Protein AF-A0A7X7RRF5-F1 (afdb_monomer_lite)

Structure (mmCIF, N/CA/C/O backbone):
data_AF-A0A7X7RRF5-F1
#
_entry.id   AF-A0A7X7RRF5-F1
#
loop_
_atom_site.group_PDB
_atom_site.id
_atom_site.type_symbol
_atom_site.label_atom_id
_atom_site.label_alt_id
_atom_site.label_comp_id
_atom_site.label_asym_id
_atom_site.label_entity_id
_atom_site.label_seq_id
_atom_site.pdbx_PDB_ins_code
_atom_site.Cartn_x
_atom_site.Cartn_y
_atom_site.Cartn_z
_atom_site.occupancy
_atom_site.B_iso_or_equiv
_atom_site.auth_seq_id
_atom_site.auth_comp_id
_atom_site.auth_asym_id
_atom_site.auth_atom_id
_atom_site.pdbx_PDB_model_num
ATOM 1 N N . ASN A 1 1 ? 12.074 1.317 -49.245 1.00 27.61 1 ASN A N 1
ATOM 2 C CA . ASN A 1 1 ? 12.654 0.326 -48.313 1.00 27.61 1 ASN A CA 1
ATOM 3 C C . ASN A 1 1 ? 13.442 1.016 -47.214 1.00 27.61 1 ASN A C 1
ATOM 5 O O . ASN A 1 1 ? 14.610 1.306 -47.450 1.00 27.61 1 ASN A O 1
ATOM 9 N N . PRO A 1 2 ? 12.871 1.308 -46.033 1.00 38.31 2 PRO A N 1
ATOM 10 C CA . PRO A 1 2 ? 13.704 1.522 -44.867 1.00 38.31 2 PRO A CA 1
ATOM 11 C C . PRO A 1 2 ? 14.100 0.146 -44.324 1.00 38.31 2 PRO A C 1
ATOM 13 O O . PRO A 1 2 ? 13.262 -0.683 -43.980 1.00 38.31 2 PRO A O 1
ATOM 16 N N . SER A 1 3 ? 15.403 -0.103 -44.343 1.00 39.09 3 SER A N 1
ATOM 17 C CA . SER A 1 3 ? 16.082 -1.220 -43.699 1.00 39.09 3 SER A CA 1
ATOM 18 C C . SER A 1 3 ? 15.651 -1.307 -42.239 1.00 39.09 3 SER A C 1
ATOM 20 O O . SER A 1 3 ? 15.954 -0.411 -41.450 1.00 39.09 3 SER A O 1
ATOM 22 N N . SER A 1 4 ? 14.925 -2.372 -41.904 1.00 40.84 4 SER A N 1
ATOM 23 C CA . SER A 1 4 ? 14.550 -2.724 -40.541 1.00 40.84 4 SER A CA 1
ATOM 24 C C . SER A 1 4 ? 15.818 -2.842 -39.697 1.00 40.84 4 SER A C 1
ATOM 26 O O . SER A 1 4 ? 16.556 -3.821 -39.813 1.00 40.84 4 SER A O 1
ATOM 28 N N . GLY A 1 5 ? 16.097 -1.830 -38.875 1.00 38.72 5 GLY A N 1
ATOM 29 C CA . GLY A 1 5 ? 17.085 -1.949 -37.813 1.00 38.72 5 GLY A CA 1
ATOM 30 C C . GLY A 1 5 ? 16.618 -3.063 -36.887 1.00 38.72 5 GLY A C 1
ATOM 31 O O . GLY A 1 5 ? 15.578 -2.935 -36.244 1.00 38.72 5 GLY A O 1
ATOM 32 N N . ALA A 1 6 ? 17.324 -4.190 -36.889 1.00 37.19 6 ALA A N 1
ATOM 33 C CA . ALA A 1 6 ? 17.015 -5.296 -36.003 1.00 37.19 6 ALA A CA 1
ATOM 34 C C . ALA A 1 6 ? 17.229 -4.823 -34.559 1.00 37.19 6 ALA A C 1
ATOM 36 O O . ALA A 1 6 ? 18.358 -4.593 -34.127 1.00 37.19 6 ALA A O 1
ATOM 37 N N . VAL A 1 7 ? 16.136 -4.647 -33.817 1.00 43.72 7 VAL A N 1
ATOM 38 C CA . VAL A 1 7 ? 16.193 -4.444 -32.370 1.00 43.72 7 VAL A CA 1
ATOM 39 C C . VAL A 1 7 ? 16.495 -5.806 -31.758 1.00 43.72 7 VAL A C 1
ATOM 41 O O . VAL A 1 7 ? 15.600 -6.615 -31.517 1.00 43.72 7 VAL A O 1
ATOM 44 N N . THR A 1 8 ? 17.778 -6.098 -31.562 1.00 38.75 8 THR A N 1
ATOM 45 C CA . THR A 1 8 ? 18.213 -7.315 -30.876 1.00 38.75 8 THR A CA 1
ATOM 46 C C . THR A 1 8 ? 17.859 -7.192 -29.396 1.00 38.75 8 THR A C 1
ATOM 48 O O . THR A 1 8 ? 18.604 -6.615 -28.604 1.00 38.75 8 THR A O 1
ATOM 51 N N . VAL A 1 9 ? 16.704 -7.731 -29.005 1.00 39.72 9 VAL A N 1
ATOM 52 C CA . VAL A 1 9 ? 16.325 -7.876 -27.596 1.00 39.72 9 VAL A CA 1
ATOM 53 C C . VAL A 1 9 ? 17.120 -9.046 -27.018 1.00 39.72 9 VAL A C 1
ATOM 55 O O . VAL A 1 9 ? 16.666 -10.189 -27.003 1.00 39.72 9 VAL A O 1
ATOM 58 N N . SER A 1 10 ? 18.343 -8.782 -26.557 1.00 42.75 10 SER A N 1
ATOM 59 C CA . SER A 1 10 ? 19.063 -9.742 -25.723 1.00 42.75 10 SER A CA 1
ATOM 60 C C . SER A 1 10 ? 18.315 -9.881 -24.394 1.00 42.75 10 SER A C 1
ATOM 62 O O . SER A 1 10 ? 18.179 -8.907 -23.645 1.00 42.75 10 SER A O 1
ATOM 64 N N . ARG A 1 11 ? 17.797 -11.087 -24.115 1.00 41.38 11 ARG A N 1
ATOM 65 C CA . ARG A 1 11 ? 17.251 -11.491 -22.806 1.00 41.38 11 ARG A CA 1
ATOM 66 C C . ARG A 1 11 ? 18.398 -11.608 -21.804 1.00 41.38 11 ARG A C 1
ATOM 68 O O . ARG A 1 11 ? 18.775 -12.698 -21.396 1.00 41.38 11 ARG A O 1
ATOM 75 N N . ASP A 1 12 ? 18.982 -10.471 -21.465 1.00 46.06 12 ASP A N 1
ATOM 76 C CA . ASP A 1 12 ? 19.871 -10.360 -20.324 1.00 46.06 12 ASP A CA 1
ATOM 77 C C . ASP A 1 12 ? 19.009 -9.979 -19.119 1.00 46.06 12 ASP A C 1
ATOM 79 O O . ASP A 1 12 ? 18.375 -8.925 -19.110 1.00 46.06 12 ASP A O 1
ATOM 83 N N . LEU A 1 13 ? 18.918 -10.893 -18.154 1.00 45.91 13 LEU A N 1
ATOM 84 C CA . LEU A 1 13 ? 18.125 -10.757 -16.928 1.00 45.91 13 LEU A CA 1
ATOM 85 C C . LEU A 1 13 ? 18.859 -9.920 -15.859 1.00 45.91 13 LEU A C 1
ATOM 87 O O . LEU A 1 13 ? 18.431 -9.891 -14.703 1.00 45.91 13 LEU A O 1
ATOM 91 N N . SER A 1 14 ? 19.965 -9.263 -16.227 1.00 46.47 14 SER A N 1
ATOM 92 C CA . SER A 1 14 ? 20.742 -8.384 -15.357 1.00 46.47 14 SER A CA 1
ATOM 93 C C . SER A 1 14 ? 20.150 -6.973 -15.341 1.00 46.47 14 SER A C 1
ATOM 95 O O . SER A 1 14 ? 20.213 -6.227 -16.318 1.00 46.47 14 SER A O 1
ATOM 97 N N . TYR A 1 15 ? 19.526 -6.622 -14.220 1.00 52.62 15 TYR A N 1
ATOM 98 C CA . TYR A 1 15 ? 18.907 -5.321 -14.005 1.00 52.62 15 TYR A CA 1
ATOM 99 C C . TYR A 1 15 ? 19.766 -4.424 -13.099 1.00 52.62 15 TYR A C 1
ATOM 101 O O . TYR A 1 15 ? 20.337 -4.917 -12.123 1.00 52.62 15 TYR A O 1
ATOM 109 N N . PRO A 1 16 ? 19.778 -3.098 -13.333 1.00 50.16 16 PRO A N 1
ATOM 110 C CA . PRO A 1 16 ? 19.082 -2.400 -14.412 1.00 50.16 16 PRO A CA 1
ATOM 111 C C . PRO A 1 16 ? 19.864 -2.471 -15.724 1.00 50.16 16 PRO A C 1
ATOM 113 O O . PRO A 1 16 ? 21.093 -2.469 -15.727 1.00 50.16 16 PRO A O 1
ATOM 116 N N . LYS A 1 17 ? 19.134 -2.478 -16.839 1.00 53.78 17 LYS A N 1
ATOM 117 C CA . LYS A 1 17 ? 19.729 -2.388 -18.171 1.00 53.78 17 LYS A CA 1
ATOM 118 C C . LYS A 1 17 ? 19.605 -0.947 -18.646 1.00 53.78 17 LYS A C 1
ATOM 120 O O . LYS A 1 17 ? 18.493 -0.461 -18.851 1.00 53.78 17 LYS A O 1
ATOM 125 N N . GLU A 1 18 ? 20.734 -0.263 -18.775 1.00 54.16 18 GLU A N 1
ATOM 126 C CA . GLU A 1 18 ? 20.802 1.032 -19.448 1.00 54.16 18 GLU A CA 1
ATOM 127 C C . GLU A 1 18 ? 20.870 0.770 -20.954 1.00 54.16 18 GLU A C 1
ATOM 129 O O . GLU A 1 18 ? 21.814 0.165 -21.460 1.00 54.16 18 GLU A O 1
ATOM 134 N N . LEU A 1 19 ? 19.824 1.160 -21.676 1.00 49.00 19 LEU A N 1
ATOM 135 C CA . LEU A 1 19 ? 19.807 1.149 -23.132 1.00 49.00 19 LEU A CA 1
ATOM 136 C C . LEU A 1 19 ? 20.097 2.556 -23.624 1.00 49.00 19 LEU A C 1
ATOM 138 O O . LEU A 1 19 ? 19.324 3.476 -23.373 1.00 49.00 19 LEU A O 1
ATOM 142 N N . THR A 1 20 ? 21.181 2.717 -24.369 1.00 50.81 20 THR A N 1
ATOM 143 C CA . THR A 1 20 ? 21.430 3.945 -25.120 1.00 50.81 20 THR A CA 1
ATOM 144 C C . THR A 1 20 ? 20.816 3.789 -26.505 1.00 50.81 20 THR A C 1
ATOM 146 O O . THR A 1 20 ? 21.308 3.024 -27.335 1.00 50.81 20 THR A O 1
ATOM 149 N N . VAL A 1 21 ? 19.715 4.493 -26.762 1.00 53.12 21 VAL A N 1
ATOM 150 C CA . VAL A 1 21 ? 19.130 4.571 -28.104 1.00 53.12 21 VAL A CA 1
ATOM 151 C C . VAL A 1 21 ? 19.877 5.654 -28.868 1.00 53.12 21 VAL A C 1
ATOM 153 O O . VAL A 1 21 ? 19.806 6.819 -28.486 1.00 53.12 21 VAL A O 1
ATOM 156 N N . VAL A 1 22 ? 20.589 5.267 -29.929 1.00 56.41 22 VAL A N 1
ATOM 157 C CA . VAL A 1 22 ? 21.325 6.190 -30.800 1.00 56.41 22 VAL A CA 1
ATOM 158 C C . VAL A 1 22 ? 20.561 6.356 -32.108 1.00 56.41 22 VAL A C 1
ATOM 160 O O . VAL A 1 22 ? 20.430 5.410 -32.884 1.00 56.41 22 VAL A O 1
ATOM 163 N N . ALA A 1 23 ? 20.065 7.562 -32.366 1.00 49.69 23 ALA A N 1
ATOM 164 C CA . ALA A 1 23 ? 19.495 7.935 -33.654 1.00 49.69 23 ALA A CA 1
ATOM 165 C C . ALA A 1 23 ? 20.522 8.756 -34.444 1.00 49.69 23 ALA A C 1
ATOM 167 O O . ALA A 1 23 ? 21.106 9.702 -33.913 1.00 49.69 23 ALA A O 1
ATOM 168 N N . SER A 1 24 ? 20.736 8.400 -35.712 1.00 53.25 24 SER A N 1
ATOM 169 C CA . SER A 1 24 ? 21.594 9.150 -36.637 1.00 53.25 24 SER A CA 1
ATOM 170 C C . SER A 1 24 ? 20.837 9.500 -37.917 1.00 53.25 24 SER A C 1
ATOM 172 O O . SER A 1 24 ? 20.019 8.719 -38.411 1.00 53.25 24 SER A O 1
ATOM 174 N N . VAL A 1 25 ? 21.090 10.697 -38.448 1.00 61.41 25 VAL A N 1
ATOM 175 C CA . VAL A 1 25 ? 20.474 11.194 -39.686 1.00 61.41 25 VAL A CA 1
ATOM 176 C C . VAL A 1 25 ? 21.395 10.894 -40.872 1.00 61.41 25 VAL A C 1
ATOM 178 O O . VAL A 1 25 ? 22.592 11.157 -40.822 1.00 61.41 25 VAL A O 1
ATOM 181 N N . ARG A 1 26 ? 20.839 10.377 -41.978 1.00 61.66 26 ARG A N 1
ATOM 182 C CA . ARG A 1 26 ? 21.586 9.875 -43.156 1.00 61.66 26 ARG A CA 1
ATOM 183 C C . ARG A 1 26 ? 22.436 10.929 -43.893 1.00 61.66 26 ARG A C 1
ATOM 185 O O . ARG A 1 26 ? 23.201 10.570 -44.783 1.00 61.66 26 ARG A O 1
ATOM 192 N N . SER A 1 27 ? 22.289 12.214 -43.566 1.00 56.22 27 SER A N 1
ATOM 193 C CA . SER A 1 27 ? 22.939 13.330 -44.271 1.00 56.22 27 SER A CA 1
ATOM 194 C C . SER A 1 27 ? 23.354 14.481 -43.341 1.00 56.22 27 SER A C 1
ATOM 196 O O . SER A 1 27 ? 23.344 15.635 -43.756 1.00 56.22 27 SER A O 1
ATOM 198 N N . GLY A 1 28 ? 23.704 14.198 -42.080 1.00 52.38 28 GLY A N 1
ATOM 199 C CA . GLY A 1 28 ? 24.209 15.222 -41.158 1.00 52.38 28 GLY A CA 1
ATOM 200 C C . GLY A 1 28 ? 24.738 14.663 -39.835 1.00 52.38 28 GLY A C 1
ATOM 201 O O . GLY A 1 28 ? 24.281 13.627 -39.363 1.00 52.38 28 GLY A O 1
ATOM 202 N N . THR A 1 29 ? 25.683 15.385 -39.227 1.00 54.56 29 THR A N 1
ATOM 203 C CA . THR A 1 29 ? 26.453 15.059 -38.003 1.00 54.56 29 THR A CA 1
ATOM 204 C C . THR A 1 29 ? 25.630 15.075 -36.701 1.00 54.56 29 THR A C 1
ATOM 206 O O . THR A 1 29 ? 26.180 15.243 -35.617 1.00 54.56 29 THR A O 1
ATOM 209 N N . ALA A 1 30 ? 24.303 14.953 -36.773 1.00 45.09 30 ALA A N 1
ATOM 210 C CA . ALA A 1 30 ? 23.444 14.951 -35.596 1.00 45.09 30 ALA A CA 1
ATOM 211 C C . ALA A 1 30 ? 23.242 13.512 -35.107 1.00 45.09 30 ALA A C 1
ATOM 213 O O . ALA A 1 30 ? 22.562 12.708 -35.751 1.00 45.09 30 ALA A O 1
ATOM 214 N N . VAL A 1 31 ? 23.848 13.209 -33.961 1.00 58.22 31 VAL A N 1
ATOM 215 C CA . VAL A 1 31 ? 23.650 11.969 -33.210 1.00 58.22 31 VAL A CA 1
ATOM 216 C C . VAL A 1 31 ? 22.903 12.332 -31.932 1.00 58.22 31 VAL A C 1
ATOM 218 O O . VAL A 1 31 ? 23.392 13.134 -31.141 1.00 58.22 31 VAL A O 1
ATOM 221 N N . ILE A 1 32 ? 21.710 11.769 -31.743 1.00 53.31 32 ILE A N 1
ATOM 222 C CA . ILE A 1 32 ? 20.959 11.888 -30.488 1.00 53.31 32 ILE A CA 1
ATOM 223 C C . ILE A 1 32 ? 21.083 10.562 -29.750 1.00 53.31 32 ILE A C 1
ATOM 225 O O . ILE A 1 32 ? 20.776 9.511 -30.315 1.00 53.31 32 ILE A O 1
ATOM 229 N N . S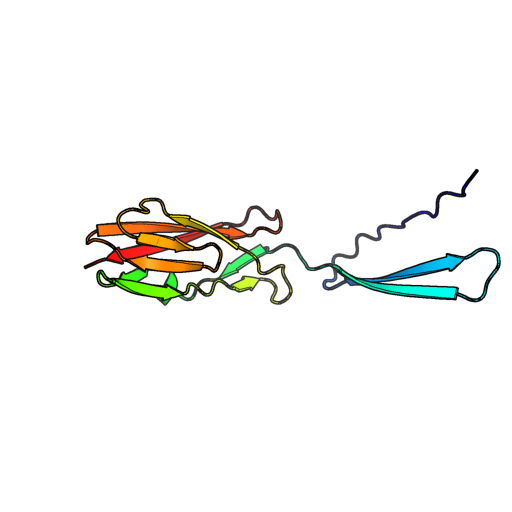ER A 1 33 ? 21.504 10.633 -28.490 1.00 53.88 33 SER A N 1
ATOM 230 C CA . SER A 1 33 ? 21.570 9.499 -27.573 1.00 53.88 33 SER A CA 1
ATOM 231 C C . SER A 1 33 ? 20.593 9.729 -26.427 1.00 53.88 33 SER A C 1
ATOM 233 O O . SER A 1 33 ? 20.709 10.727 -25.718 1.00 53.88 33 SER A O 1
ATOM 235 N N . GLN A 1 34 ? 19.650 8.810 -26.228 1.00 47.28 34 GLN A N 1
ATOM 236 C CA . GLN A 1 34 ? 18.766 8.809 -25.061 1.00 47.28 34 GLN A CA 1
ATOM 237 C C . GLN A 1 34 ? 19.075 7.587 -24.201 1.00 47.28 34 GLN A C 1
ATOM 239 O O . GLN A 1 34 ? 19.046 6.457 -24.692 1.00 47.28 34 GLN A O 1
ATOM 244 N N . ASN A 1 35 ? 19.336 7.814 -22.914 1.00 52.25 35 ASN A N 1
ATOM 245 C CA . ASN A 1 35 ? 19.430 6.737 -21.936 1.00 52.25 35 ASN A CA 1
ATOM 246 C C . ASN A 1 35 ? 18.016 6.320 -21.532 1.00 52.25 35 ASN A C 1
ATOM 248 O O . ASN A 1 35 ? 17.214 7.151 -21.098 1.00 52.25 35 ASN A O 1
ATOM 252 N N . VAL A 1 36 ? 17.721 5.036 -21.698 1.00 55.94 36 VAL A N 1
ATOM 253 C CA . VAL A 1 36 ? 16.480 4.387 -21.288 1.00 55.94 36 VAL A CA 1
ATOM 254 C C . VAL A 1 36 ? 16.829 3.386 -20.196 1.00 55.94 36 VAL A C 1
ATOM 256 O O . VAL A 1 36 ? 17.606 2.458 -20.415 1.00 55.94 36 VAL A O 1
ATOM 259 N N . LEU A 1 37 ? 16.264 3.583 -19.008 1.00 59.47 37 LEU A N 1
ATOM 260 C CA . LEU A 1 37 ? 16.418 2.672 -17.878 1.00 59.47 37 LEU A CA 1
ATOM 261 C C . LEU A 1 37 ? 15.326 1.608 -17.942 1.00 59.47 37 LEU A C 1
ATOM 263 O O . LEU A 1 37 ? 14.142 1.930 -17.861 1.00 59.47 37 LEU A O 1
ATOM 267 N N . ILE A 1 38 ? 15.717 0.339 -18.060 1.00 63.19 38 ILE A N 1
ATOM 268 C CA . ILE A 1 38 ? 14.795 -0.776 -17.845 1.00 63.19 38 ILE A CA 1
ATOM 269 C C . ILE A 1 38 ? 14.950 -1.261 -16.405 1.00 63.19 38 ILE A C 1
ATOM 271 O O . ILE A 1 38 ? 16.004 -1.777 -16.018 1.00 63.19 38 ILE A O 1
ATOM 275 N N . CYS A 1 39 ? 13.878 -1.114 -15.627 1.00 61.47 39 CYS A N 1
ATOM 276 C CA . CYS A 1 39 ? 13.774 -1.621 -14.262 1.00 61.47 39 CYS A CA 1
ATOM 277 C C . CYS A 1 39 ? 13.316 -3.096 -14.242 1.00 61.47 39 CYS A C 1
ATOM 279 O O . CYS A 1 39 ? 12.561 -3.517 -15.123 1.00 61.47 39 CYS A O 1
ATOM 281 N N . PRO A 1 40 ? 13.743 -3.893 -13.246 1.00 65.81 40 PRO A N 1
ATOM 282 C CA . PRO A 1 40 ? 13.229 -5.239 -13.022 1.00 65.81 40 PRO A CA 1
ATOM 283 C C . PRO A 1 40 ? 11.757 -5.207 -12.621 1.00 65.81 40 PRO A C 1
ATOM 285 O O . PRO A 1 40 ? 11.317 -4.293 -11.923 1.00 65.81 40 PRO A O 1
ATOM 288 N N . ALA A 1 41 ? 11.025 -6.260 -12.987 1.00 65.31 41 ALA A N 1
ATOM 289 C CA . ALA A 1 41 ? 9.726 -6.531 -12.389 1.00 65.31 41 ALA A CA 1
ATOM 290 C C . ALA A 1 41 ? 9.889 -6.811 -10.883 1.00 65.31 41 ALA A C 1
ATOM 292 O O . ALA A 1 41 ? 10.792 -7.542 -10.456 1.00 65.31 41 ALA A O 1
ATOM 293 N N . THR A 1 42 ? 8.999 -6.237 -10.087 1.00 74.31 42 THR A N 1
ATOM 294 C CA . THR A 1 42 ? 8.844 -6.462 -8.654 1.00 74.31 42 THR A CA 1
ATOM 295 C C . THR A 1 42 ? 8.512 -7.924 -8.429 1.00 74.31 42 THR A C 1
ATOM 297 O O . THR A 1 42 ? 7.546 -8.458 -8.964 1.00 74.31 42 THR A O 1
ATOM 300 N N . LYS A 1 43 ? 9.323 -8.593 -7.615 1.00 73.69 43 LYS A N 1
ATOM 301 C CA . LYS A 1 43 ? 9.082 -9.981 -7.208 1.00 73.69 43 LYS A CA 1
ATOM 302 C C . LYS A 1 43 ? 8.295 -10.050 -5.911 1.00 73.69 43 LYS A C 1
ATOM 304 O O . LYS A 1 43 ? 7.519 -10.977 -5.702 1.00 73.69 43 LYS A O 1
ATOM 309 N N . SER A 1 44 ? 8.503 -9.081 -5.027 1.00 73.00 44 SER A N 1
ATOM 310 C CA . SER A 1 44 ? 7.780 -8.984 -3.766 1.00 73.00 44 SER A CA 1
ATOM 311 C C . SER A 1 44 ? 7.636 -7.533 -3.330 1.00 73.00 44 SER A C 1
ATOM 313 O O . SER A 1 44 ? 8.520 -6.708 -3.557 1.00 73.00 44 SER A O 1
ATOM 315 N N . ILE A 1 45 ? 6.505 -7.233 -2.693 1.00 79.81 45 ILE A N 1
ATOM 316 C CA . ILE A 1 45 ? 6.273 -5.957 -2.021 1.00 79.81 45 ILE A CA 1
ATOM 317 C C . ILE A 1 45 ? 6.502 -6.191 -0.531 1.00 79.81 45 ILE A C 1
ATOM 319 O O . ILE A 1 45 ? 5.807 -6.992 0.103 1.00 79.81 45 ILE A O 1
ATOM 323 N N . HIS A 1 46 ? 7.489 -5.505 0.030 1.00 83.31 46 HIS A N 1
ATOM 324 C CA . HIS A 1 46 ? 7.788 -5.534 1.448 1.00 83.31 46 HIS A CA 1
ATOM 325 C C . HIS A 1 46 ? 7.066 -4.378 2.146 1.00 83.31 46 HIS A C 1
ATOM 327 O O . HIS A 1 46 ? 7.201 -3.215 1.777 1.00 83.31 46 HIS A O 1
ATOM 333 N N . LEU A 1 47 ? 6.308 -4.715 3.187 1.00 82.31 47 LEU A N 1
ATOM 334 C CA . LEU A 1 47 ? 5.737 -3.766 4.141 1.00 82.31 47 LEU A CA 1
ATOM 335 C C . LEU A 1 47 ? 6.372 -4.006 5.495 1.00 82.31 47 LEU A C 1
ATOM 337 O O . LEU A 1 47 ? 6.468 -5.161 5.937 1.00 82.31 47 LEU A O 1
ATOM 341 N N . VAL A 1 48 ? 6.736 -2.921 6.175 1.00 81.62 48 VAL A N 1
ATOM 342 C CA . VAL A 1 48 ? 7.200 -2.999 7.559 1.00 81.62 48 VAL A CA 1
ATOM 343 C C . VAL A 1 48 ? 6.108 -3.671 8.394 1.00 81.62 48 VAL A C 1
ATOM 345 O O . VAL A 1 48 ? 4.913 -3.491 8.154 1.00 81.62 48 VAL A O 1
ATOM 348 N N . LYS A 1 49 ? 6.486 -4.481 9.387 1.00 75.06 49 LYS A N 1
ATOM 349 C CA . LYS A 1 49 ? 5.520 -5.223 10.219 1.00 75.06 49 LYS A CA 1
ATOM 350 C C . LYS A 1 49 ? 4.456 -4.305 10.844 1.00 75.06 49 LYS A C 1
ATOM 352 O O . LYS A 1 49 ? 3.299 -4.708 10.936 1.00 75.06 49 LYS A O 1
ATOM 357 N N . SER A 1 50 ? 4.829 -3.074 11.198 1.00 76.88 50 SER A N 1
ATOM 358 C CA . SER A 1 50 ? 3.927 -2.023 11.689 1.00 76.88 50 SER A CA 1
ATOM 359 C C . SER A 1 50 ? 2.883 -1.579 10.659 1.00 76.88 50 SER A C 1
ATOM 361 O O . SER A 1 50 ? 1.777 -1.220 11.036 1.00 76.88 50 SER A O 1
ATOM 363 N N . GLN A 1 51 ? 3.187 -1.660 9.364 1.00 82.81 51 GLN A N 1
ATOM 364 C CA . GLN A 1 51 ? 2.284 -1.270 8.279 1.00 82.81 51 GLN A CA 1
ATOM 365 C C . GLN A 1 51 ? 1.344 -2.398 7.836 1.00 82.81 51 GLN A C 1
ATOM 367 O O . GLN A 1 51 ? 0.387 -2.149 7.106 1.00 82.81 51 GLN A O 1
ATOM 372 N N . LYS A 1 52 ? 1.573 -3.642 8.282 1.00 83.06 52 LYS A N 1
ATOM 373 C CA . LYS A 1 52 ? 0.648 -4.765 8.037 1.00 83.06 52 LYS A CA 1
ATOM 374 C C . LYS A 1 5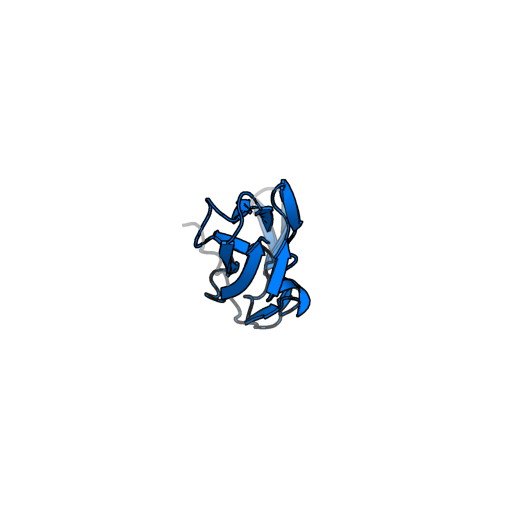2 ? -0.606 -4.686 8.904 1.00 83.06 52 LYS A C 1
ATOM 376 O O . LYS A 1 52 ? -1.658 -5.163 8.484 1.00 83.06 52 LYS A O 1
ATOM 381 N N . LYS A 1 53 ? -0.494 -4.110 10.107 1.00 88.38 53 LYS A N 1
ATOM 382 C CA . LYS A 1 53 ? -1.614 -3.873 11.021 1.00 88.38 53 LYS A CA 1
ATOM 383 C C . LYS A 1 53 ? -1.461 -2.512 11.691 1.00 88.38 53 LYS A C 1
ATOM 385 O O . LYS A 1 53 ? -0.635 -2.370 12.586 1.00 88.38 53 LYS A O 1
ATOM 390 N N . ILE A 1 54 ? -2.277 -1.548 11.281 1.00 89.00 54 ILE A N 1
ATOM 391 C CA . ILE A 1 54 ? -2.204 -0.165 11.764 1.00 89.00 54 ILE A CA 1
ATOM 392 C C . ILE A 1 54 ? -3.461 0.146 12.577 1.00 89.00 54 ILE A C 1
ATOM 394 O O . ILE A 1 54 ? -4.575 -0.195 12.178 1.00 89.00 54 ILE A O 1
ATOM 398 N N . GLY A 1 55 ? -3.265 0.779 13.731 1.00 91.31 55 GLY A N 1
ATOM 399 C CA . GLY A 1 55 ? -4.327 1.369 14.538 1.00 91.31 55 GLY A CA 1
ATOM 400 C C . GLY A 1 55 ? -4.371 2.876 14.317 1.00 91.31 55 GLY A C 1
ATOM 401 O O . GLY A 1 55 ? -3.364 3.532 14.562 1.00 91.31 55 GLY A O 1
ATOM 402 N N . LEU A 1 56 ? -5.501 3.413 13.863 1.00 90.81 56 LEU A N 1
ATOM 403 C CA . LEU A 1 56 ? -5.702 4.845 13.632 1.00 90.81 56 LEU A CA 1
ATOM 404 C C . LEU A 1 56 ? -6.886 5.369 14.442 1.00 90.81 56 LEU A C 1
ATOM 406 O O . LEU A 1 56 ? -7.721 4.600 14.917 1.00 90.81 56 LEU A O 1
ATOM 410 N N . TYR A 1 57 ? -6.966 6.689 14.558 1.00 91.94 57 TYR A N 1
ATOM 411 C CA . TYR A 1 57 ? -8.132 7.377 15.105 1.00 91.94 57 TYR A CA 1
ATOM 412 C C . TYR A 1 57 ? -8.843 8.159 13.994 1.00 91.94 57 TYR A C 1
ATOM 414 O O . TYR A 1 57 ? -8.188 8.575 13.031 1.00 91.94 57 TYR A O 1
ATOM 422 N N . PRO A 1 58 ? -10.163 8.374 14.086 1.00 92.12 58 PRO A N 1
ATOM 423 C CA . PRO A 1 58 ? -10.887 9.210 13.133 1.00 92.12 58 PRO A CA 1
ATOM 424 C C . PRO A 1 58 ? -10.223 10.587 12.969 1.00 92.12 58 PRO A C 1
ATOM 426 O O . PRO A 1 58 ? -9.826 11.211 13.949 1.00 92.12 58 PRO A O 1
ATOM 429 N N . GLY A 1 59 ? -10.071 11.046 11.727 1.00 89.94 59 GLY A N 1
ATOM 430 C CA . GLY A 1 59 ? -9.409 12.306 11.374 1.00 89.94 59 GLY A CA 1
ATOM 431 C C . GLY A 1 59 ? -7.887 12.220 11.220 1.00 89.94 59 GLY A C 1
ATOM 432 O O . GLY A 1 59 ? -7.275 13.164 10.725 1.00 89.94 59 GLY A O 1
ATOM 433 N N . THR A 1 60 ? -7.261 11.100 11.596 1.00 91.56 60 THR A N 1
ATOM 434 C CA . THR A 1 60 ? -5.821 10.894 11.384 1.00 91.56 60 THR A CA 1
ATOM 435 C C . THR A 1 60 ? -5.515 10.406 9.971 1.00 91.56 60 THR A C 1
ATOM 437 O O . THR A 1 60 ? -6.312 9.702 9.341 1.00 91.56 60 THR A O 1
ATOM 440 N N . GLN A 1 61 ? -4.330 10.777 9.486 1.00 92.25 61 GLN A N 1
ATOM 441 C CA . GLN A 1 61 ? -3.780 10.290 8.229 1.00 92.25 61 GLN A CA 1
ATOM 442 C C . GLN A 1 61 ? -2.531 9.446 8.477 1.00 92.25 61 GLN A C 1
ATOM 444 O O . GLN A 1 61 ? -1.796 9.678 9.438 1.00 92.25 61 GLN A O 1
ATOM 449 N N . TYR A 1 62 ? -2.287 8.470 7.607 1.00 91.00 62 TYR A N 1
ATOM 450 C CA . TYR A 1 62 ? -1.112 7.609 7.670 1.00 91.00 62 TYR A CA 1
ATOM 451 C C . TYR A 1 62 ? -0.614 7.276 6.269 1.00 91.00 62 TYR A C 1
ATOM 453 O O . TYR A 1 62 ? -1.373 6.771 5.449 1.00 91.00 62 TYR A O 1
ATOM 461 N N . THR A 1 63 ? 0.666 7.505 5.999 1.00 90.94 63 THR A N 1
ATOM 462 C CA . THR A 1 63 ? 1.261 7.189 4.697 1.00 90.94 63 THR A CA 1
ATOM 463 C C . THR A 1 63 ? 1.828 5.775 4.707 1.00 90.94 63 THR A C 1
ATOM 465 O O . THR A 1 63 ? 2.627 5.416 5.574 1.00 90.94 63 THR A O 1
ATOM 468 N N . LEU A 1 64 ? 1.407 4.958 3.744 1.00 88.69 64 LEU A N 1
ATOM 469 C CA . LEU A 1 64 ? 2.010 3.654 3.501 1.00 88.69 64 LEU A CA 1
ATOM 470 C C . LEU A 1 64 ? 3.316 3.831 2.728 1.00 88.69 64 LEU A C 1
ATOM 472 O O . LEU A 1 64 ? 3.356 4.561 1.744 1.00 88.69 64 LEU A O 1
ATOM 476 N N . ASP A 1 65 ? 4.352 3.108 3.147 1.00 86.31 65 ASP A N 1
ATOM 477 C CA . ASP A 1 65 ? 5.660 3.094 2.482 1.00 86.31 65 ASP A CA 1
ATOM 478 C C . ASP A 1 65 ? 6.031 1.661 2.048 1.00 86.31 65 ASP A C 1
ATOM 480 O O . ASP A 1 65 ? 6.862 0.996 2.675 1.00 86.31 65 ASP A O 1
ATOM 484 N N . PRO A 1 66 ? 5.322 1.101 1.050 1.00 84.94 66 PRO A N 1
ATOM 485 C CA . PRO A 1 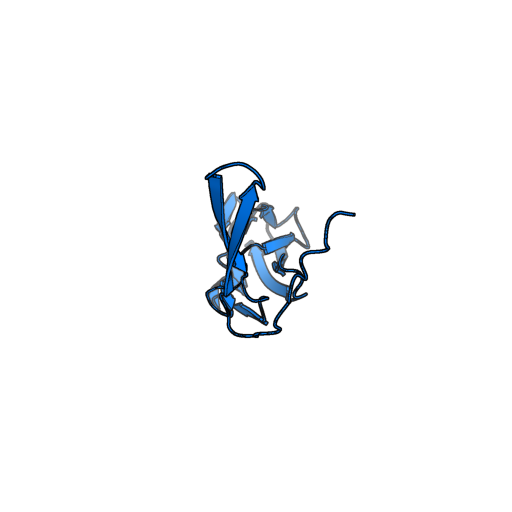66 ? 5.661 -0.196 0.485 1.00 84.94 66 PRO A CA 1
ATOM 486 C C . PRO A 1 66 ? 6.965 -0.110 -0.317 1.00 84.94 66 PRO A C 1
ATOM 488 O O . PRO A 1 66 ? 7.168 0.795 -1.125 1.00 84.94 66 PRO A O 1
ATOM 491 N N . THR A 1 67 ? 7.832 -1.107 -0.152 1.00 83.44 67 THR A N 1
ATOM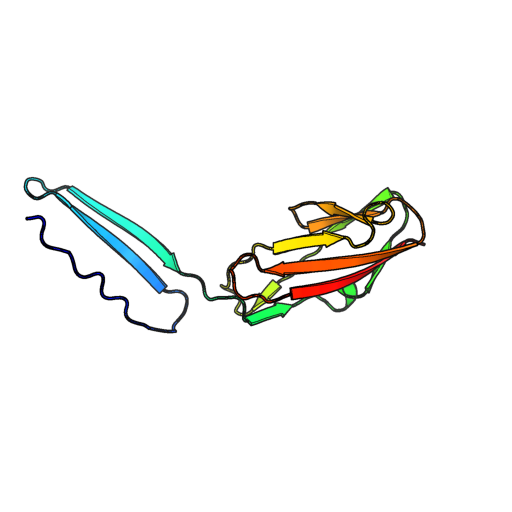 492 C CA . THR A 1 67 ? 9.101 -1.200 -0.887 1.00 83.44 67 THR A CA 1
ATOM 493 C C . THR A 1 67 ? 9.097 -2.401 -1.824 1.00 83.44 67 THR A C 1
ATOM 495 O O . THR A 1 67 ? 8.793 -3.528 -1.428 1.00 83.44 67 THR A O 1
ATOM 498 N N . SER A 1 68 ? 9.428 -2.172 -3.091 1.00 81.38 68 SER A N 1
ATOM 499 C CA . SER A 1 68 ? 9.515 -3.203 -4.118 1.00 81.38 68 SER A CA 1
ATOM 500 C C . SER A 1 68 ? 10.884 -3.874 -4.050 1.00 81.38 68 SER A C 1
ATOM 502 O O . SER A 1 68 ? 11.918 -3.213 -3.959 1.00 81.38 68 SER A O 1
ATOM 504 N N . ASN A 1 69 ? 10.904 -5.204 -4.086 1.00 73.62 69 ASN A N 1
ATOM 505 C CA . ASN A 1 69 ? 12.129 -5.989 -4.168 1.00 73.62 69 ASN A CA 1
ATOM 506 C C . ASN A 1 69 ? 12.209 -6.657 -5.550 1.00 73.62 69 ASN A C 1
ATOM 508 O O . ASN A 1 69 ? 11.237 -7.310 -5.957 1.00 73.62 69 ASN A O 1
ATOM 512 N N . PRO A 1 70 ? 13.339 -6.535 -6.274 1.00 70.62 70 PRO A N 1
ATOM 513 C CA . PRO A 1 70 ? 14.624 -5.910 -5.887 1.00 70.62 70 PRO A CA 1
ATOM 514 C C . PRO A 1 70 ? 14.577 -4.377 -5.784 1.00 70.62 70 PRO A C 1
ATOM 516 O O . PRO A 1 70 ? 13.693 -3.753 -6.348 1.00 70.62 70 PRO A O 1
ATOM 519 N N . SER A 1 71 ? 15.541 -3.762 -5.085 1.00 65.25 71 SER A N 1
ATOM 520 C CA . SER A 1 71 ? 15.551 -2.325 -4.723 1.00 65.25 71 SER A CA 1
ATOM 521 C C . SER A 1 71 ? 15.487 -1.330 -5.891 1.00 65.25 71 SER A C 1
ATOM 523 O O . SER A 1 71 ? 15.241 -0.150 -5.672 1.00 65.25 71 SER A O 1
ATOM 525 N N . ARG A 1 72 ? 15.723 -1.788 -7.126 1.00 66.06 72 ARG A N 1
ATOM 526 C CA . ARG A 1 72 ? 15.600 -0.997 -8.363 1.00 66.06 72 ARG A CA 1
ATOM 527 C C . ARG A 1 72 ? 14.332 -1.311 -9.162 1.00 66.06 72 ARG A C 1
ATOM 529 O O . ARG A 1 72 ? 14.202 -0.834 -10.283 1.00 66.06 72 ARG A O 1
ATOM 536 N N . ALA A 1 73 ? 13.442 -2.149 -8.632 1.00 65.62 73 ALA A N 1
ATOM 537 C CA . ALA A 1 73 ? 12.160 -2.448 -9.253 1.00 65.62 73 ALA A CA 1
ATOM 538 C C . ALA A 1 73 ? 11.281 -1.196 -9.322 1.00 65.62 73 ALA A C 1
ATOM 540 O O . ALA A 1 73 ? 11.455 -0.254 -8.550 1.00 65.62 73 ALA A O 1
ATOM 541 N N . TYR A 1 74 ? 10.357 -1.189 -10.279 1.00 70.38 74 TYR A N 1
ATOM 542 C CA . TYR A 1 74 ? 9.433 -0.079 -10.474 1.00 70.38 74 TYR A CA 1
ATOM 543 C C . TYR A 1 74 ? 8.530 0.090 -9.243 1.00 70.38 74 TYR A C 1
ATOM 545 O O . TYR A 1 74 ? 7.783 -0.816 -8.879 1.00 70.38 74 TYR A O 1
ATOM 553 N N . SER A 1 75 ? 8.625 1.252 -8.598 1.00 69.88 75 SER A N 1
ATOM 554 C CA . SER A 1 75 ? 8.065 1.532 -7.273 1.00 69.88 75 SER A CA 1
ATOM 555 C C . SER A 1 75 ? 6.776 2.356 -7.335 1.00 69.88 75 SER A C 1
ATOM 557 O O . SER A 1 75 ? 6.581 3.270 -6.536 1.00 69.88 75 SER A O 1
ATOM 559 N N . GLU A 1 76 ? 5.912 2.076 -8.309 1.00 80.31 76 GLU A N 1
ATOM 560 C CA . GLU A 1 76 ? 4.557 2.623 -8.324 1.00 80.31 76 GLU A CA 1
ATOM 561 C C . GLU A 1 76 ? 3.546 1.558 -7.926 1.00 80.31 76 GLU A C 1
ATOM 563 O O . GLU A 1 76 ? 3.583 0.410 -8.389 1.00 80.31 76 GLU A O 1
ATOM 568 N N . TYR A 1 77 ? 2.602 1.974 -7.089 1.00 86.81 77 TYR A N 1
ATOM 569 C CA . TYR A 1 77 ? 1.601 1.096 -6.517 1.00 86.81 77 TYR A CA 1
ATOM 570 C C . TYR A 1 77 ? 0.199 1.605 -6.812 1.00 86.81 77 TYR A C 1
ATOM 572 O O . TYR A 1 77 ? -0.056 2.800 -6.931 1.00 86.81 77 TYR A O 1
ATOM 580 N N . GLU A 1 78 ? -0.716 0.661 -6.928 1.00 89.81 78 GLU A N 1
ATOM 581 C CA . GLU A 1 78 ? -2.145 0.893 -6.954 1.00 89.81 78 GLU A CA 1
ATOM 582 C C . GLU A 1 78 ? -2.702 0.519 -5.580 1.00 89.81 78 GLU A C 1
ATOM 584 O O . GLU A 1 78 ? -2.471 -0.588 -5.080 1.00 89.81 78 GLU A O 1
ATOM 589 N N . PHE A 1 79 ? -3.411 1.459 -4.959 1.00 91.44 79 PHE A N 1
ATOM 590 C CA . PHE A 1 79 ? -3.995 1.285 -3.638 1.00 91.44 79 PHE A CA 1
ATOM 591 C C . PHE A 1 79 ? -5.510 1.158 -3.742 1.00 91.44 79 PHE A C 1
ATOM 593 O O . PHE A 1 79 ? -6.173 1.950 -4.405 1.00 91.44 79 PHE A O 1
ATOM 600 N N . HIS A 1 80 ? -6.077 0.187 -3.034 1.00 91.69 80 HIS A N 1
ATOM 601 C CA . HIS A 1 80 ? -7.518 -0.021 -2.983 1.00 91.69 80 HIS A CA 1
ATOM 602 C C . HIS A 1 80 ? -7.975 -0.279 -1.550 1.00 91.69 80 HIS A C 1
ATOM 604 O O . HIS A 1 80 ? -7.425 -1.141 -0.868 1.00 91.69 80 HIS A O 1
ATOM 610 N N . SER A 1 81 ? -9.004 0.434 -1.092 1.00 93.69 81 SER A N 1
ATOM 611 C CA . SER A 1 81 ? -9.627 0.183 0.211 1.00 93.69 81 SER A CA 1
ATOM 612 C C . SER A 1 81 ? -10.891 -0.648 0.054 1.00 93.69 81 SER A C 1
ATOM 614 O O . SER A 1 81 ? -11.790 -0.271 -0.693 1.00 93.69 81 SER A O 1
ATOM 616 N N . THR A 1 82 ? -11.011 -1.725 0.830 1.00 93.69 82 THR A N 1
ATOM 617 C CA . THR A 1 82 ? -12.248 -2.520 0.891 1.00 93.69 82 THR A CA 1
ATOM 618 C C . THR A 1 82 ? -13.402 -1.778 1.573 1.00 93.69 82 THR A C 1
ATOM 620 O O . THR A 1 82 ? -14.542 -2.219 1.484 1.00 93.69 82 THR A O 1
ATOM 623 N N . ALA A 1 83 ? -13.119 -0.696 2.308 1.00 93.00 83 ALA A N 1
ATOM 624 C CA . ALA A 1 83 ? -14.113 0.075 3.052 1.00 93.00 83 ALA A CA 1
ATOM 625 C C . ALA A 1 83 ? -13.746 1.575 3.081 1.00 93.00 83 ALA A C 1
ATOM 627 O O . ALA A 1 83 ? -13.365 2.095 4.135 1.00 93.00 83 ALA A O 1
ATOM 628 N N . PRO A 1 84 ? -13.877 2.297 1.949 1.00 91.19 8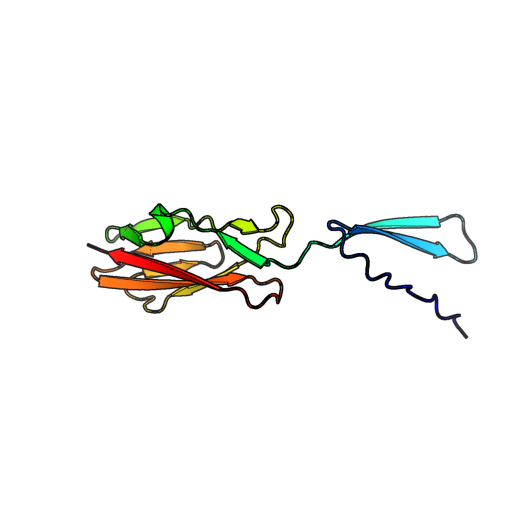4 PRO A N 1
ATOM 629 C CA . PRO A 1 84 ? -13.482 3.705 1.835 1.00 91.19 84 PRO A CA 1
ATOM 630 C C . PRO A 1 84 ? -14.222 4.639 2.805 1.00 91.19 84 PRO A C 1
ATOM 632 O O . PRO A 1 84 ? -13.668 5.654 3.211 1.00 91.19 84 PRO A O 1
ATOM 635 N N . GLY A 1 85 ? -15.437 4.279 3.237 1.00 90.12 85 GLY A N 1
ATOM 636 C CA . GLY A 1 85 ? -16.187 5.037 4.247 1.00 90.12 85 GLY A CA 1
ATOM 637 C C . GLY A 1 85 ? -15.638 4.929 5.679 1.00 90.12 85 GLY A C 1
ATOM 638 O O . GLY A 1 85 ? -16.007 5.738 6.528 1.00 90.12 85 GLY A O 1
ATOM 639 N N . ILE A 1 86 ? -14.776 3.942 5.955 1.00 91.38 86 ILE A N 1
ATOM 640 C CA . ILE A 1 86 ? -14.064 3.773 7.235 1.00 91.38 86 ILE 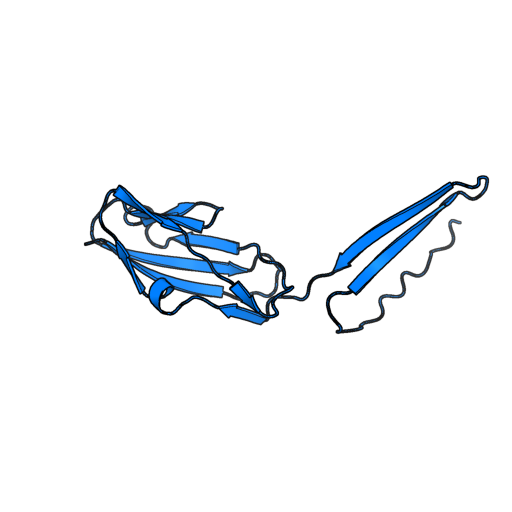A CA 1
ATOM 641 C C . ILE A 1 86 ? -12.650 4.337 7.087 1.00 91.38 86 ILE A C 1
ATOM 643 O O . ILE A 1 86 ? -12.239 5.185 7.876 1.00 91.38 86 ILE A O 1
ATOM 647 N N . VAL A 1 87 ? -11.926 3.893 6.054 1.00 93.56 87 VAL A N 1
ATOM 648 C CA . VAL A 1 87 ? -10.582 4.367 5.705 1.00 93.56 87 VAL A CA 1
ATOM 649 C C . VAL A 1 87 ? -10.486 4.504 4.194 1.00 93.56 87 VAL A C 1
ATOM 651 O O . VAL A 1 87 ? -10.599 3.506 3.481 1.00 93.56 87 VAL A O 1
ATOM 654 N N . SER A 1 88 ? -10.235 5.710 3.697 1.00 93.31 88 SER A N 1
ATOM 655 C CA . SER A 1 88 ? -9.918 5.939 2.284 1.00 93.31 88 SER A CA 1
ATOM 656 C C . SER A 1 88 ? -8.408 5.917 2.068 1.00 93.31 88 SER A C 1
ATOM 658 O O . SER A 1 88 ? -7.649 6.183 2.995 1.00 93.31 88 SER A O 1
ATOM 660 N N . VAL A 1 89 ? -7.972 5.628 0.846 1.00 94.38 89 VAL A N 1
ATOM 661 C CA . VAL A 1 89 ? -6.567 5.710 0.434 1.00 94.38 89 VAL A CA 1
ATOM 662 C C . VAL A 1 89 ? -6.468 6.560 -0.825 1.00 94.38 89 VAL A C 1
ATOM 664 O O . VAL A 1 89 ? -7.334 6.449 -1.692 1.00 94.38 89 VAL A O 1
ATOM 667 N N . SER A 1 90 ? -5.466 7.432 -0.902 1.00 91.62 90 SER A N 1
ATOM 668 C CA . SER A 1 90 ? -5.160 8.204 -2.109 1.00 91.62 90 SER A CA 1
ATOM 669 C C . SER A 1 90 ? -4.217 7.444 -3.044 1.00 91.62 90 SER A C 1
ATOM 671 O O . SER A 1 90 ? -3.545 6.499 -2.627 1.00 91.62 90 SER A O 1
ATOM 673 N N . ASP A 1 91 ? -4.091 7.908 -4.288 1.00 86.88 91 ASP A N 1
ATOM 674 C CA . ASP A 1 91 ? -3.138 7.349 -5.261 1.00 86.88 91 ASP A CA 1
ATOM 675 C C . ASP A 1 91 ? -1.675 7.454 -4.799 1.00 86.88 91 ASP A C 1
ATOM 677 O O . ASP A 1 91 ? -0.833 6.655 -5.198 1.00 86.88 91 ASP A O 1
ATOM 681 N N . ALA A 1 92 ? -1.376 8.403 -3.907 1.00 84.31 92 ALA A N 1
ATOM 682 C CA . ALA A 1 92 ? -0.062 8.562 -3.287 1.00 84.31 92 ALA A CA 1
ATOM 683 C C . ALA A 1 92 ? 0.169 7.622 -2.084 1.00 84.31 92 ALA A C 1
ATOM 685 O O . ALA A 1 92 ? 1.200 7.720 -1.425 1.00 84.31 92 ALA A O 1
ATOM 686 N N . GLY A 1 93 ? -0.785 6.745 -1.748 1.00 85.06 93 GLY A N 1
ATOM 687 C CA . GLY A 1 93 ? -0.676 5.825 -0.611 1.00 85.06 93 GLY A CA 1
ATOM 688 C C . GLY A 1 93 ? -0.970 6.460 0.751 1.00 85.06 93 GLY A C 1
ATOM 689 O O . GLY A 1 93 ? -0.588 5.903 1.784 1.00 85.06 93 GLY A O 1
ATOM 690 N N . ILE A 1 94 ? -1.649 7.612 0.782 1.00 91.12 94 ILE A N 1
ATOM 691 C CA . ILE A 1 94 ? -2.045 8.285 2.026 1.00 91.12 94 ILE A CA 1
ATOM 692 C C . ILE A 1 94 ? -3.403 7.745 2.467 1.00 91.12 94 ILE A C 1
ATOM 694 O O . ILE A 1 94 ? -4.399 7.880 1.757 1.00 91.12 94 ILE A O 1
ATOM 698 N N . LEU A 1 95 ? -3.440 7.130 3.645 1.00 92.56 95 LEU A N 1
ATOM 699 C CA . LEU A 1 95 ? -4.649 6.647 4.297 1.00 92.56 95 LEU A CA 1
ATOM 700 C C . LEU A 1 95 ? -5.293 7.766 5.103 1.00 92.56 95 LEU A C 1
ATOM 702 O O . LEU A 1 95 ? -4.603 8.416 5.882 1.00 92.56 95 LEU A O 1
ATOM 706 N N . SER A 1 96 ? -6.610 7.914 4.998 1.00 93.38 96 SER A N 1
ATOM 707 C CA . SER A 1 96 ? -7.401 8.835 5.819 1.00 93.38 96 SER A CA 1
ATOM 708 C C . SER A 1 96 ? -8.463 8.052 6.575 1.00 93.38 96 SER A C 1
ATOM 710 O O . SER A 1 96 ? -9.330 7.424 5.965 1.00 93.38 96 SER A O 1
ATOM 712 N N . ALA A 1 97 ? -8.390 8.070 7.905 1.00 93.75 97 ALA A N 1
ATOM 713 C CA . ALA A 1 97 ? -9.369 7.420 8.767 1.00 93.75 97 ALA A CA 1
ATOM 714 C C . ALA A 1 97 ? -10.576 8.338 8.998 1.00 93.75 97 ALA A C 1
ATOM 716 O O . ALA A 1 97 ? -10.428 9.470 9.449 1.00 93.75 97 ALA A O 1
ATOM 717 N N . HIS A 1 98 ? -11.780 7.834 8.735 1.00 91.62 98 HIS A N 1
ATOM 718 C CA . HIS A 1 98 ? -13.024 8.608 8.822 1.00 91.62 98 HIS A CA 1
ATOM 719 C C . HIS A 1 98 ? -13.881 8.199 10.010 1.00 91.62 98 HIS A C 1
ATOM 721 O O . HIS A 1 98 ? -14.370 9.046 10.753 1.00 91.62 98 HIS A O 1
ATOM 727 N N . LYS A 1 99 ? -14.097 6.893 10.180 1.00 91.81 99 LYS A N 1
ATOM 728 C CA . LYS A 1 99 ? -15.019 6.341 11.177 1.00 91.81 99 LYS A CA 1
ATOM 729 C C . LYS A 1 99 ? -14.426 5.097 11.814 1.00 91.81 99 LYS A C 1
ATOM 731 O O . LYS A 1 99 ? -13.636 4.397 11.187 1.00 91.81 99 LYS A O 1
ATOM 736 N N . LYS A 1 100 ? -14.852 4.810 13.044 1.00 92.81 100 LYS A N 1
ATOM 737 C CA . LYS A 1 100 ? -14.505 3.583 13.765 1.00 92.81 100 LYS A CA 1
ATOM 738 C C . LYS A 1 100 ? -14.885 2.349 12.944 1.00 92.81 100 LYS A C 1
ATOM 740 O O . LYS A 1 100 ? -15.987 2.276 12.401 1.00 92.81 100 LYS A O 1
ATOM 745 N N . GLY A 1 101 ? -13.989 1.371 12.890 1.00 91.81 101 GLY A N 1
ATOM 746 C CA . GLY A 1 101 ? -14.207 0.126 12.165 1.00 91.81 101 GLY A CA 1
ATOM 747 C C . GLY A 1 101 ? -12.907 -0.497 11.678 1.00 91.81 101 GLY A C 1
ATOM 748 O O . GLY A 1 101 ? -11.816 -0.124 12.100 1.00 91.81 101 GLY A O 1
ATOM 749 N N . THR A 1 102 ? -13.008 -1.472 10.783 1.00 92.75 102 THR A N 1
ATOM 750 C CA . THR A 1 102 ? -11.839 -2.156 10.228 1.00 92.75 102 THR A CA 1
ATOM 751 C C . THR A 1 102 ? -11.914 -2.138 8.710 1.00 92.75 102 THR A C 1
ATOM 753 O O . THR A 1 102 ? -12.948 -2.460 8.133 1.00 92.75 102 THR A O 1
ATOM 756 N N . ALA A 1 103 ? -10.814 -1.762 8.068 1.00 93.12 103 ALA A N 1
ATOM 757 C CA . ALA A 1 103 ? -10.673 -1.715 6.621 1.00 93.12 103 ALA A CA 1
ATOM 758 C C . ALA A 1 103 ? -9.420 -2.485 6.199 1.00 93.12 103 ALA A C 1
ATOM 760 O O . ALA A 1 103 ? -8.439 -2.562 6.940 1.00 93.12 103 ALA A O 1
ATOM 761 N N . ARG A 1 104 ? -9.438 -3.061 4.998 1.00 93.81 104 ARG A N 1
ATOM 762 C CA . ARG A 1 104 ? -8.257 -3.674 4.392 1.00 93.81 104 ARG A CA 1
ATOM 763 C C . ARG A 1 104 ? -7.831 -2.826 3.209 1.00 93.81 104 ARG A C 1
ATOM 765 O O . ARG A 1 104 ? -8.651 -2.505 2.355 1.00 93.81 104 ARG A O 1
ATOM 772 N N . ILE A 1 105 ? -6.551 -2.493 3.167 1.00 93.50 105 ILE A N 1
ATOM 773 C CA . ILE A 1 105 ? -5.933 -1.803 2.044 1.00 93.50 105 ILE A CA 1
ATOM 774 C C . ILE A 1 105 ? -5.165 -2.836 1.238 1.00 93.50 105 ILE A C 1
ATOM 776 O O . ILE A 1 105 ? -4.332 -3.557 1.782 1.00 93.50 105 ILE A O 1
ATOM 780 N N . ILE A 1 106 ? -5.480 -2.932 -0.043 1.00 91.81 106 ILE A N 1
ATOM 781 C CA . ILE A 1 106 ? -4.806 -3.776 -1.018 1.00 91.81 106 ILE A CA 1
ATOM 782 C C . ILE A 1 106 ? -3.820 -2.884 -1.761 1.00 91.81 106 ILE A C 1
ATOM 784 O O . ILE A 1 106 ? -4.188 -1.808 -2.222 1.00 91.81 106 ILE A O 1
ATOM 788 N N . ILE A 1 107 ? -2.571 -3.325 -1.837 1.00 90.00 107 ILE A N 1
ATOM 789 C CA . ILE A 1 107 ? -1.471 -2.613 -2.481 1.00 90.00 107 ILE A CA 1
ATOM 790 C C . ILE A 1 107 ? -0.967 -3.526 -3.588 1.00 90.00 107 ILE A C 1
ATOM 792 O O . ILE A 1 107 ? -0.514 -4.639 -3.312 1.00 90.00 107 ILE A O 1
ATOM 796 N N . ARG A 1 108 ? -1.066 -3.077 -4.833 1.00 87.62 108 ARG A N 1
ATOM 797 C CA . ARG A 1 108 ? -0.671 -3.838 -6.018 1.00 87.62 108 ARG A CA 1
ATOM 798 C C . ARG A 1 108 ? 0.451 -3.114 -6.747 1.00 87.62 108 ARG A C 1
ATOM 800 O O . ARG A 1 108 ? 0.398 -1.899 -6.884 1.00 87.62 108 ARG A O 1
ATOM 807 N N . ALA A 1 109 ? 1.455 -3.840 -7.228 1.00 84.75 109 ALA A N 1
ATOM 808 C CA . ALA A 1 109 ? 2.494 -3.246 -8.066 1.00 84.75 109 ALA A CA 1
ATOM 809 C C . ALA A 1 109 ? 1.938 -2.918 -9.466 1.00 84.75 109 ALA A C 1
ATOM 811 O O . ALA A 1 109 ? 1.292 -3.759 -10.098 1.00 84.75 109 ALA A O 1
ATOM 812 N N . ARG A 1 110 ? 2.194 -1.694 -9.954 1.00 80.38 110 ARG A N 1
ATOM 813 C CA . ARG A 1 110 ? 1.762 -1.218 -11.287 1.00 80.38 110 ARG A CA 1
ATOM 814 C C . ARG A 1 110 ? 2.661 -1.728 -12.423 1.00 80.38 110 ARG A C 1
ATOM 816 O O . ARG A 1 110 ? 2.326 -1.610 -13.594 1.00 80.38 110 ARG A O 1
ATOM 823 N N . ASP A 1 111 ? 3.777 -2.358 -12.090 1.00 72.44 111 ASP A N 1
ATOM 824 C CA . ASP A 1 111 ? 4.777 -2.883 -13.026 1.00 72.44 111 ASP A CA 1
ATOM 825 C C . ASP A 1 111 ? 4.342 -4.113 -13.849 1.00 72.44 111 ASP A C 1
ATOM 827 O O . ASP A 1 111 ? 5.147 -4.690 -14.579 1.00 72.44 111 ASP A O 1
ATOM 831 N N . GLY A 1 112 ? 3.091 -4.557 -13.706 1.00 69.62 112 GLY A N 1
ATOM 832 C CA . GLY A 1 112 ? 2.562 -5.730 -14.398 1.00 69.62 112 GLY A CA 1
ATOM 833 C C . GLY A 1 112 ? 3.032 -7.074 -13.829 1.00 69.62 112 GLY A C 1
ATOM 834 O O . GLY A 1 112 ? 2.634 -8.110 -14.354 1.00 69.62 112 GLY A O 1
ATOM 835 N N . SER A 1 113 ? 3.809 -7.091 -12.738 1.00 75.50 113 SER A N 1
ATOM 836 C CA . SER A 1 113 ? 4.271 -8.326 -12.077 1.00 75.50 113 SER A CA 1
ATOM 837 C C . SER A 1 113 ? 3.136 -9.160 -11.474 1.00 75.50 113 SER A C 1
ATOM 839 O O . SER A 1 113 ? 3.302 -10.352 -11.225 1.00 75.50 113 SER A O 1
ATOM 841 N N . GLY A 1 114 ? 1.983 -8.536 -11.209 1.00 77.81 114 GLY A N 1
ATOM 842 C CA . GLY A 1 114 ? 0.848 -9.173 -10.540 1.00 77.81 114 GLY A CA 1
ATOM 843 C C . GLY A 1 114 ? 1.036 -9.345 -9.030 1.00 77.81 114 GLY A C 1
ATOM 844 O O . GLY A 1 114 ? 0.182 -9.941 -8.377 1.00 77.81 114 GLY A O 1
ATOM 845 N N . VAL A 1 115 ? 2.119 -8.809 -8.460 1.00 84.00 115 VAL A N 1
ATOM 846 C CA . VAL A 1 115 ? 2.375 -8.871 -7.021 1.00 84.00 115 VAL A CA 1
ATOM 847 C C . VAL A 1 115 ? 1.426 -7.930 -6.283 1.00 84.00 115 VAL A C 1
ATOM 849 O O . VAL A 1 115 ? 1.291 -6.751 -6.620 1.00 84.00 115 VAL A O 1
ATOM 852 N N . LEU A 1 116 ? 0.784 -8.457 -5.243 1.00 88.06 116 LEU A N 1
ATOM 853 C CA . LEU A 1 116 ? -0.084 -7.706 -4.347 1.00 88.06 116 LEU A CA 1
ATOM 854 C C . LEU A 1 116 ? 0.199 -8.055 -2.890 1.00 88.06 116 LEU A C 1
ATOM 856 O O . LEU A 1 116 ? 0.677 -9.140 -2.560 1.00 88.06 116 LEU A O 1
ATOM 860 N N . THR A 1 117 ? -0.113 -7.122 -2.007 1.00 87.69 117 THR A N 1
ATOM 861 C CA . THR A 1 117 ? -0.025 -7.279 -0.560 1.00 87.69 117 THR A CA 1
ATOM 862 C C . THR A 1 117 ? -1.188 -6.550 0.099 1.00 87.69 117 THR A C 1
ATOM 864 O O . THR A 1 117 ? -1.881 -5.756 -0.539 1.00 87.69 117 THR A O 1
ATOM 867 N N . THR A 1 118 ? -1.453 -6.841 1.370 1.00 90.94 118 THR A N 1
ATOM 868 C CA . THR A 1 118 ? -2.582 -6.238 2.082 1.00 90.94 118 THR A CA 1
ATOM 869 C C . THR A 1 118 ? -2.188 -5.749 3.462 1.00 90.94 118 THR A C 1
ATOM 871 O O . THR A 1 118 ? -1.509 -6.466 4.200 1.00 90.94 118 THR A O 1
ATOM 874 N N . SER A 1 119 ? -2.714 -4.589 3.835 1.00 90.62 119 SER A N 1
ATOM 875 C CA . SER A 1 119 ? -2.585 -3.977 5.153 1.00 90.62 119 SER A CA 1
ATOM 876 C C . SER A 1 119 ? -3.946 -3.916 5.841 1.00 90.62 119 SER A C 1
ATOM 878 O O . SER A 1 119 ? -4.934 -3.481 5.253 1.00 90.62 119 SER A O 1
ATOM 880 N N . LEU A 1 120 ? -4.012 -4.361 7.094 1.00 93.06 120 LEU A N 1
ATOM 881 C CA . LEU A 1 120 ? -5.214 -4.289 7.921 1.00 93.06 120 LEU A CA 1
ATOM 882 C C . LEU A 1 120 ? -5.196 -3.000 8.744 1.00 93.06 120 LEU A C 1
ATOM 884 O O . LEU A 1 120 ? -4.290 -2.787 9.545 1.00 93.06 120 LEU A O 1
ATOM 888 N N . ILE A 1 121 ? -6.217 -2.168 8.597 1.00 92.50 121 ILE A N 1
ATOM 889 C CA . ILE A 1 121 ? -6.344 -0.904 9.318 1.00 92.50 121 ILE A CA 1
ATOM 890 C C . ILE A 1 121 ? -7.526 -1.007 10.268 1.00 92.50 121 ILE A C 1
ATOM 892 O O . ILE A 1 121 ? -8.632 -1.353 9.861 1.00 92.50 121 ILE A O 1
ATOM 896 N N . THR A 1 122 ? -7.292 -0.728 11.543 1.00 93.75 122 THR A N 1
ATOM 897 C CA . THR A 1 122 ? -8.337 -0.649 12.567 1.00 93.75 122 THR A CA 1
ATOM 898 C C . THR A 1 122 ? -8.437 0.790 13.036 1.00 93.75 122 THR A C 1
ATOM 900 O O . THR A 1 122 ? -7.446 1.359 13.481 1.00 93.75 122 THR A O 1
ATOM 903 N N . VAL A 1 123 ? -9.622 1.374 12.924 1.00 93.00 123 VAL A N 1
ATOM 904 C CA . VAL A 1 123 ? -9.934 2.703 13.443 1.00 93.00 123 VAL A CA 1
ATOM 905 C C . VAL A 1 123 ? -10.679 2.526 14.760 1.00 93.00 123 VAL A C 1
ATOM 907 O O . VAL A 1 123 ? -11.719 1.859 14.779 1.00 93.00 123 VAL A O 1
ATOM 910 N N . TYR A 1 124 ? -10.128 3.073 15.843 1.00 91.00 124 TYR A N 1
ATOM 911 C CA . TYR A 1 124 ? -10.664 2.923 17.201 1.00 91.00 124 TYR A CA 1
ATOM 912 C C . TYR A 1 124 ? -11.689 3.992 17.571 1.00 91.00 124 TYR A C 1
ATOM 914 O O . TYR A 1 124 ? -11.584 5.130 17.064 1.00 91.00 124 TYR A O 1
#

Foldseek 3Di:
DPDPPPPPPDPDLDPFDWDWDWDDDPPDPDIDTDTDTDFDAFPAKDFDPCQQEDEAAAADKDAGDIAGPPNRHDPQKDKDKPCVCQWNADSRRMIHGHDFDKIKIKIADPSPNRYIDIHIYGYD

Secondary structure (DSSP, 8-state):
--------------SSEEEEEEEEETTEEEEEEEEEEEPPPPSEEE--HHHHEEEE-TT-EEE---EEESTTS---EEEEES-TTTEEE-TTSEEEE-SSEEEEEEEEETTSS--EEEEEEEE-

Sequence (124 aa):
NPSSGAVTVSRDLSYPKELTVVASVRSGTAVISQNVLICPATKSIHLVKSQKKIGLYPGTQYTLDPTSNPSRAYSEYEFHSTAPGIVSVSDAGILSAHKKGTARIIIRARDGSGVLTTSLITVY

Radius of gyration: 21.39 Å; chains: 1; bounding box: 43×27×66 Å

pLDDT: mean 74.17, std 18.76, range [27.61, 94.38]